Protein AF-A0A7C4TGX9-F1 (afdb_monomer_lite)

pLDDT: mean 95.95, std 3.22, range [69.25, 98.88]

Organism: NCBI:txid2052148

Sequence (179 aa):
MILIGDKDSLPSFIVSSNPTDHPYTTVDGNDFLSDLMVGRLSVANVNELNTVIAKIINYEKNTYTTDTLWFKRTLMVAGNYPEEMTTPIPVKRWVREKFLNNGYQVDTVFYPPVSNGTTPITNAVNQGVTFINYRGGIASWSGWDRPSFYNTDVIGLSNGWKLPVITSIVCLTGNFNAE

InterPro domains:
  IPR001769 Gingipain [PF01364] (2-177)
  IPR029030 Caspase-like domain superfamily [SSF52129] (1-177)
  IPR029031 Gingipain, N-terminal superfamily [G3DSA:3.40.50.10390] (1-44)

Foldseek 3Di:
DEAEEFCVVDPFDADPNFTDPQVVQCPDDDDSDGNDDYDYQYDHDPVSVVVVVVLVCCVVPVADVPPPLQAQEEEEEEECPPVVNDVRVVVSVVVVVVSVVVRGHYHYDYPVVQLACLVVVLVSVLVAHAEYEYDYEDDELFADRVVTDGPVSVVVHDNPSRDYDYDHHYPHVPRSVPD

Structure (mmCIF, N/CA/C/O backbone):
data_AF-A0A7C4TGX9-F1
#
_entry.id   AF-A0A7C4TGX9-F1
#
loop_
_atom_site.group_PDB
_atom_site.id
_atom_site.type_symbol
_atom_site.label_atom_id
_atom_site.label_alt_id
_atom_site.label_comp_id
_atom_site.label_asym_id
_atom_site.label_entity_id
_atom_site.label_seq_id
_atom_site.pdbx_PDB_ins_code
_atom_site.Cartn_x
_atom_site.Cartn_y
_atom_site.Cartn_z
_atom_site.occupancy
_atom_site.B_iso_or_equiv
_atom_site.auth_seq_id
_atom_site.auth_comp_id
_atom_site.auth_asym_id
_atom_site.auth_atom_id
_atom_site.pdbx_PDB_model_num
ATOM 1 N N . MET A 1 1 ? -11.205 -12.433 -12.654 1.00 92.75 1 MET A N 1
ATOM 2 C CA . MET A 1 1 ? -10.378 -13.647 -12.505 1.00 92.75 1 MET A CA 1
ATOM 3 C C . MET A 1 1 ? -9.464 -13.482 -11.302 1.00 92.75 1 MET A C 1
ATOM 5 O O . MET A 1 1 ? -8.923 -12.397 -11.123 1.00 92.75 1 MET A O 1
ATOM 9 N N . ILE A 1 2 ? -9.318 -14.523 -10.479 1.00 95.38 2 ILE A N 1
ATOM 10 C CA . ILE A 1 2 ? -8.383 -14.532 -9.346 1.00 95.38 2 ILE A CA 1
ATOM 11 C C . ILE A 1 2 ? -7.345 -15.617 -9.604 1.00 95.38 2 ILE A C 1
ATOM 13 O O . ILE A 1 2 ? -7.693 -16.780 -9.793 1.00 95.38 2 ILE A O 1
ATOM 17 N N . LEU A 1 3 ? -6.086 -15.207 -9.616 1.00 96.44 3 LEU A N 1
ATOM 18 C CA . LEU A 1 3 ? -4.914 -16.057 -9.727 1.00 96.44 3 LEU A CA 1
ATOM 19 C C . LEU A 1 3 ? -4.430 -16.411 -8.316 1.00 96.44 3 LEU A C 1
ATOM 21 O O . LEU A 1 3 ? -4.349 -15.527 -7.464 1.00 96.44 3 LEU A O 1
ATOM 25 N N . ILE A 1 4 ? -4.142 -17.685 -8.044 1.00 96.31 4 ILE A N 1
ATOM 26 C CA . ILE A 1 4 ? -3.694 -18.142 -6.719 1.00 96.31 4 ILE A CA 1
ATOM 27 C C . ILE A 1 4 ? -2.372 -18.882 -6.879 1.00 96.31 4 ILE A C 1
ATOM 29 O O . ILE A 1 4 ? -2.319 -19.899 -7.568 1.00 96.31 4 ILE A O 1
ATOM 33 N N . GLY A 1 5 ? -1.335 -18.372 -6.221 1.00 94.62 5 GLY A N 1
ATOM 34 C CA . GLY A 1 5 ? 0.014 -18.921 -6.268 1.00 94.62 5 GLY A CA 1
ATOM 35 C C . GLY A 1 5 ? 1.050 -17.885 -6.691 1.00 94.62 5 GLY A C 1
ATOM 36 O O . GLY A 1 5 ? 0.755 -16.920 -7.403 1.00 94.62 5 GLY A O 1
ATOM 37 N N . ASP A 1 6 ? 2.270 -18.106 -6.222 1.00 94.12 6 ASP A N 1
ATOM 38 C CA . ASP A 1 6 ? 3.448 -17.312 -6.565 1.00 94.12 6 ASP A CA 1
ATOM 39 C C . ASP A 1 6 ? 4.136 -17.817 -7.857 1.00 94.12 6 ASP A C 1
ATOM 41 O O . ASP A 1 6 ? 3.658 -18.776 -8.474 1.00 94.12 6 ASP A O 1
ATOM 45 N N . LYS A 1 7 ? 5.244 -17.194 -8.281 1.00 90.06 7 LYS A N 1
ATOM 46 C CA . LYS A 1 7 ? 5.992 -17.468 -9.524 1.00 90.06 7 LYS A CA 1
ATOM 47 C C . LYS A 1 7 ? 6.318 -18.948 -9.750 1.00 90.06 7 LYS A C 1
ATOM 49 O O . LYS A 1 7 ? 6.316 -19.403 -10.892 1.00 90.06 7 LYS A O 1
ATOM 54 N N . ASP A 1 8 ? 6.542 -19.698 -8.672 1.00 90.31 8 ASP A N 1
ATOM 55 C CA . ASP A 1 8 ? 6.888 -21.123 -8.721 1.00 90.31 8 ASP A CA 1
ATOM 56 C C . ASP A 1 8 ? 5.675 -22.027 -8.991 1.00 90.31 8 ASP A C 1
ATOM 58 O O . ASP A 1 8 ? 5.821 -23.144 -9.483 1.00 90.31 8 ASP A O 1
ATOM 62 N N . SER A 1 9 ? 4.467 -21.560 -8.660 1.00 91.88 9 SER A N 1
ATOM 63 C CA . SER A 1 9 ? 3.219 -22.326 -8.803 1.00 91.88 9 SER A CA 1
ATOM 64 C C . SER A 1 9 ? 2.365 -21.861 -9.978 1.00 91.88 9 SER A C 1
ATOM 66 O O . SER A 1 9 ? 1.616 -22.650 -10.553 1.00 91.88 9 SER A O 1
ATOM 68 N N . LEU A 1 10 ? 2.457 -20.579 -10.330 1.00 91.62 10 LEU A N 1
ATOM 69 C CA . LEU A 1 10 ? 1.674 -19.968 -11.388 1.00 91.62 10 LEU A CA 1
ATOM 70 C C . LEU A 1 10 ? 2.566 -19.030 -12.213 1.00 91.62 10 LEU A C 1
ATOM 72 O O . LEU A 1 10 ? 2.940 -17.962 -11.711 1.00 91.62 10 LEU A O 1
ATOM 76 N N . PRO A 1 11 ? 2.858 -19.376 -13.482 1.00 92.50 11 PRO A N 1
ATOM 77 C CA . PRO A 1 11 ? 3.756 -18.586 -14.310 1.00 92.50 11 PRO A CA 1
ATOM 78 C C . PRO A 1 11 ? 3.232 -17.164 -14.524 1.00 92.50 11 PRO A C 1
ATOM 80 O O . PRO A 1 11 ? 2.027 -16.898 -14.475 1.00 92.50 11 PRO A O 1
ATOM 83 N N . SER A 1 12 ? 4.151 -16.246 -14.792 1.00 93.50 12 SER A N 1
ATOM 84 C CA . SER A 1 12 ? 3.862 -14.894 -15.265 1.00 93.50 12 SER A CA 1
ATOM 85 C C . SER A 1 12 ? 4.447 -14.682 -16.652 1.00 93.50 12 SER A C 1
ATOM 87 O O . SER A 1 12 ? 5.315 -15.430 -17.109 1.00 93.50 12 SER A O 1
ATOM 89 N N . PHE A 1 13 ? 3.968 -13.651 -17.338 1.00 94.69 13 PHE A N 1
ATOM 90 C CA . PHE A 1 13 ? 4.578 -13.194 -18.578 1.00 94.69 13 PHE A CA 1
ATOM 91 C C . PHE A 1 13 ? 5.673 -12.182 -18.263 1.00 94.69 13 PHE A C 1
ATOM 93 O O . PHE A 1 13 ? 5.592 -11.467 -17.268 1.00 94.69 13 PHE A O 1
ATOM 100 N N . ILE A 1 14 ? 6.679 -12.081 -19.131 1.00 94.69 14 ILE A N 1
ATOM 101 C CA . ILE A 1 14 ? 7.738 -11.076 -19.010 1.00 94.69 14 ILE A CA 1
ATOM 102 C C . ILE A 1 14 ? 7.575 -10.048 -20.126 1.00 94.69 14 ILE A C 1
ATOM 104 O O . ILE A 1 14 ? 7.659 -10.386 -21.304 1.00 94.69 14 ILE A O 1
ATOM 108 N N . VAL A 1 15 ? 7.382 -8.783 -19.754 1.00 90.44 15 VAL A N 1
ATOM 109 C CA . VAL A 1 15 ? 7.318 -7.645 -20.682 1.00 90.44 15 VAL A CA 1
ATOM 110 C C . VAL A 1 15 ? 8.312 -6.592 -20.210 1.00 90.44 15 VAL A C 1
ATOM 112 O O . VAL A 1 15 ? 8.287 -6.179 -19.052 1.00 90.44 15 VAL A O 1
ATOM 115 N N . SER A 1 16 ? 9.228 -6.175 -21.090 1.00 89.75 16 SER A N 1
ATOM 116 C CA . SER A 1 16 ? 10.304 -5.224 -20.757 1.00 89.75 16 SER A CA 1
ATOM 117 C C . SER A 1 16 ? 11.068 -5.608 -19.478 1.00 89.75 16 SER A C 1
ATOM 119 O O . SER A 1 16 ? 11.283 -4.775 -18.598 1.00 89.75 16 SER A O 1
ATOM 121 N N . SER A 1 17 ? 11.426 -6.891 -19.355 1.00 89.81 17 SER A N 1
ATOM 122 C CA . SER A 1 17 ? 12.130 -7.485 -18.203 1.00 89.81 17 SER A CA 1
ATOM 123 C C . SER A 1 17 ? 11.376 -7.464 -16.865 1.00 89.81 17 SER A C 1
ATOM 125 O O . SER A 1 17 ? 11.973 -7.766 -15.835 1.00 89.81 17 SER A O 1
ATOM 127 N N . ASN A 1 18 ? 10.081 -7.136 -16.859 1.00 91.56 18 ASN A N 1
ATOM 128 C CA . ASN A 1 18 ? 9.248 -7.130 -15.659 1.00 91.56 18 ASN A CA 1
ATOM 129 C C . ASN A 1 18 ? 8.135 -8.181 -15.763 1.00 91.56 18 ASN A C 1
ATOM 131 O O . ASN A 1 18 ? 7.597 -8.385 -16.858 1.00 91.56 18 ASN A O 1
ATOM 135 N N . PRO A 1 19 ? 7.775 -8.841 -14.650 1.00 94.62 19 PRO A N 1
ATOM 136 C CA . PRO A 1 19 ? 6.676 -9.789 -14.648 1.00 94.62 19 PRO A CA 1
ATOM 137 C C . PRO A 1 19 ? 5.324 -9.085 -14.767 1.00 94.62 19 PRO A C 1
ATOM 139 O O . PRO A 1 19 ? 5.128 -7.980 -14.259 1.00 94.62 19 PRO A O 1
ATOM 142 N N . THR A 1 20 ? 4.378 -9.733 -15.441 1.00 95.00 20 THR A N 1
ATOM 143 C CA . THR A 1 20 ? 3.016 -9.233 -15.614 1.00 95.00 20 THR A CA 1
ATOM 144 C C . THR A 1 20 ? 2.011 -10.370 -15.786 1.00 95.00 20 THR A C 1
ATOM 146 O O . THR A 1 20 ? 2.291 -11.380 -16.432 1.00 95.00 20 THR A O 1
ATOM 149 N N . ASP A 1 21 ? 0.817 -10.170 -15.228 1.00 96.06 21 ASP A N 1
ATOM 150 C CA . ASP A 1 21 ? -0.354 -11.031 -15.434 1.00 96.06 21 ASP A CA 1
ATOM 151 C C . ASP A 1 21 ? -1.291 -10.494 -16.525 1.00 96.06 21 ASP A C 1
ATOM 153 O O . ASP A 1 21 ? -2.296 -11.122 -16.845 1.00 96.06 21 ASP A O 1
ATOM 157 N N . HIS A 1 22 ? -0.979 -9.332 -17.106 1.00 95.06 22 HIS A N 1
ATOM 158 C CA . HIS A 1 22 ? -1.847 -8.656 -18.069 1.00 95.06 22 HIS A CA 1
ATOM 159 C C . HIS A 1 22 ? -2.227 -9.518 -19.290 1.00 95.06 22 HIS A C 1
ATOM 161 O O . HIS A 1 22 ? -3.399 -9.514 -19.653 1.00 95.06 22 HIS A O 1
ATOM 167 N N . PRO A 1 23 ? -1.332 -10.330 -19.885 1.00 94.44 23 PRO A N 1
ATOM 168 C CA . PRO A 1 23 ? -1.722 -11.170 -21.020 1.00 94.44 23 PRO A CA 1
ATOM 169 C C . PRO A 1 23 ? -2.733 -12.276 -20.684 1.00 94.44 23 PRO A C 1
ATOM 171 O O . PRO A 1 23 ? -3.341 -12.833 -21.592 1.00 94.44 23 PRO A O 1
ATOM 174 N N . TYR A 1 24 ? -2.970 -12.596 -19.404 1.00 94.75 24 TYR A N 1
ATOM 175 C CA . TYR A 1 24 ? -4.064 -13.501 -19.036 1.00 94.75 24 TYR A CA 1
ATOM 176 C C . TYR A 1 24 ? -5.454 -12.886 -19.258 1.00 94.75 24 TYR A C 1
ATOM 178 O O . TYR A 1 24 ? -6.451 -13.604 -19.185 1.00 94.75 24 TYR A O 1
ATOM 186 N N . THR A 1 25 ? -5.548 -11.571 -19.469 1.00 95.62 25 THR A N 1
ATOM 187 C CA . THR A 1 25 ? -6.824 -10.855 -19.567 1.00 95.62 25 THR A CA 1
ATOM 188 C C . THR A 1 25 ? -7.114 -10.248 -20.928 1.00 95.62 25 THR A C 1
ATOM 190 O O . THR A 1 25 ? -8.206 -9.716 -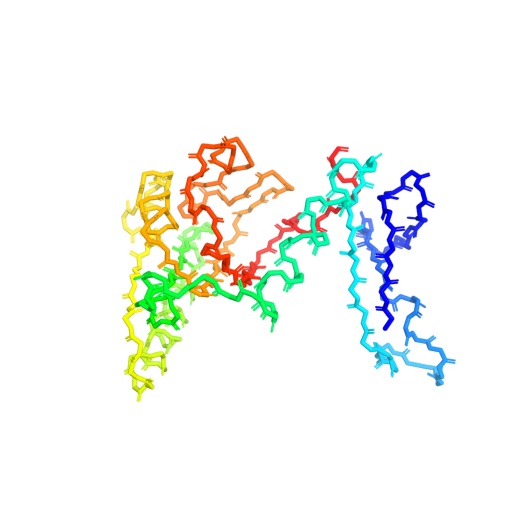21.089 1.00 95.62 25 THR A O 1
ATOM 193 N N . THR A 1 26 ? -6.186 -10.332 -21.880 1.00 94.94 26 THR A N 1
ATOM 194 C CA . THR A 1 26 ? -6.366 -9.920 -23.280 1.00 94.94 26 THR A CA 1
ATOM 195 C C . THR A 1 26 ? -6.832 -11.136 -24.085 1.00 94.94 26 THR A C 1
ATOM 197 O O . THR A 1 26 ? -6.031 -11.811 -24.736 1.00 94.94 26 THR A O 1
ATOM 200 N N . VAL A 1 27 ? -8.098 -11.510 -23.908 1.00 94.12 27 VAL A N 1
ATOM 201 C CA . VAL A 1 27 ? -8.692 -12.749 -24.440 1.00 94.12 27 VAL A CA 1
ATOM 202 C C . VAL A 1 27 ? -9.554 -12.514 -25.680 1.00 94.12 27 VAL A C 1
ATOM 204 O O . VAL A 1 27 ? -9.853 -13.479 -26.383 1.00 94.12 27 VAL A O 1
ATOM 207 N N . ASP A 1 28 ? -9.943 -11.269 -25.951 1.00 94.12 28 ASP A N 1
ATOM 208 C CA . ASP A 1 28 ? -10.650 -10.846 -27.155 1.00 94.12 28 ASP A CA 1
ATOM 209 C C . ASP A 1 28 ? -9.985 -9.603 -27.767 1.00 94.12 28 ASP A C 1
ATOM 211 O O . ASP A 1 28 ? -9.357 -8.795 -27.089 1.00 94.12 28 ASP A O 1
ATOM 215 N N . GLY A 1 29 ? -10.102 -9.458 -29.084 1.00 91.75 29 GLY A N 1
ATOM 216 C CA . GLY A 1 29 ? -9.460 -8.374 -29.823 1.00 91.75 29 GLY A CA 1
ATOM 217 C C . GLY A 1 29 ? -7.947 -8.536 -30.040 1.00 91.75 29 GLY A C 1
ATOM 218 O O . GLY A 1 29 ? -7.302 -9.491 -29.616 1.00 91.75 29 GLY A O 1
ATOM 219 N N . ASN A 1 30 ? -7.383 -7.581 -30.784 1.00 91.69 30 ASN A N 1
ATOM 220 C CA . ASN A 1 30 ? -5.950 -7.480 -31.088 1.00 91.69 30 ASN A CA 1
ATOM 221 C C . ASN A 1 30 ? -5.389 -6.174 -30.501 1.00 91.69 30 ASN A C 1
ATOM 223 O O . ASN A 1 30 ? -4.771 -5.376 -31.211 1.00 91.69 30 ASN A O 1
ATOM 227 N N . ASP A 1 31 ? -5.659 -5.918 -29.223 1.00 93.56 31 ASP A N 1
ATOM 228 C CA . ASP A 1 31 ? -5.171 -4.742 -28.506 1.00 93.56 31 ASP A CA 1
ATOM 229 C C . ASP A 1 31 ? -4.664 -5.099 -27.094 1.00 93.56 31 ASP A C 1
ATOM 231 O O . ASP A 1 31 ? -4.535 -6.267 -26.736 1.00 93.56 31 ASP A O 1
ATOM 235 N N . PHE A 1 32 ? -4.251 -4.083 -26.330 1.00 91.88 32 PHE A N 1
ATOM 236 C CA . PHE A 1 32 ? -3.743 -4.241 -24.961 1.00 91.88 32 PHE A CA 1
ATOM 237 C C . PHE A 1 32 ? -4.824 -3.968 -23.905 1.00 91.88 32 PHE A C 1
ATOM 239 O O . PHE A 1 32 ? -4.523 -3.791 -22.726 1.00 91.88 32 PHE A O 1
ATOM 246 N N . LEU A 1 33 ? -6.087 -3.825 -24.301 1.00 95.44 33 LEU A N 1
ATOM 247 C CA . LEU A 1 33 ? -7.153 -3.583 -23.348 1.00 95.44 33 LEU A CA 1
ATOM 248 C C . LEU A 1 33 ? -7.486 -4.894 -22.641 1.00 95.44 33 LEU A C 1
ATOM 250 O O . LEU A 1 33 ? -7.574 -5.964 -23.223 1.00 95.44 33 LEU A O 1
ATOM 254 N N . SER A 1 34 ? -7.614 -4.798 -21.324 1.00 94.94 34 SER A N 1
ATOM 255 C CA . SER A 1 34 ? -7.950 -5.939 -20.484 1.00 94.94 34 SER A CA 1
ATOM 256 C C . SER A 1 34 ? -9.451 -6.214 -20.580 1.00 94.94 34 SER A C 1
ATOM 258 O O . SER A 1 34 ? -10.239 -5.380 -20.133 1.00 94.94 34 SER A O 1
ATOM 260 N N . ASP A 1 35 ? -9.849 -7.389 -21.061 1.00 96.19 35 ASP A N 1
ATOM 261 C CA . ASP A 1 35 ? -11.260 -7.807 -21.140 1.00 96.19 35 ASP A CA 1
ATOM 262 C C . ASP A 1 35 ? -11.818 -8.230 -19.777 1.00 96.19 35 ASP A C 1
ATOM 264 O O . ASP A 1 35 ? -13.021 -8.187 -19.512 1.00 96.19 35 ASP A O 1
ATOM 268 N N . LEU A 1 36 ? -10.924 -8.659 -18.884 1.00 95.50 36 LEU A N 1
ATOM 269 C CA . LEU A 1 36 ? -11.250 -9.168 -17.558 1.00 95.50 36 LEU A CA 1
ATOM 270 C C . LEU A 1 36 ? -10.516 -8.374 -16.480 1.00 95.50 36 LEU A C 1
ATOM 272 O O . LEU A 1 36 ? -9.358 -7.999 -16.641 1.00 95.50 36 LEU A O 1
ATOM 276 N N . MET A 1 37 ? -11.150 -8.187 -15.322 1.00 95.69 37 MET A N 1
ATOM 277 C CA . MET A 1 37 ? -10.421 -7.783 -14.117 1.00 95.69 37 MET A CA 1
ATOM 278 C C . MET A 1 37 ? -9.585 -8.961 -13.610 1.00 95.69 37 MET A C 1
ATOM 280 O O . MET A 1 37 ? -10.099 -10.081 -13.494 1.00 95.69 37 MET A O 1
ATOM 284 N N . VAL A 1 38 ? -8.326 -8.709 -13.254 1.00 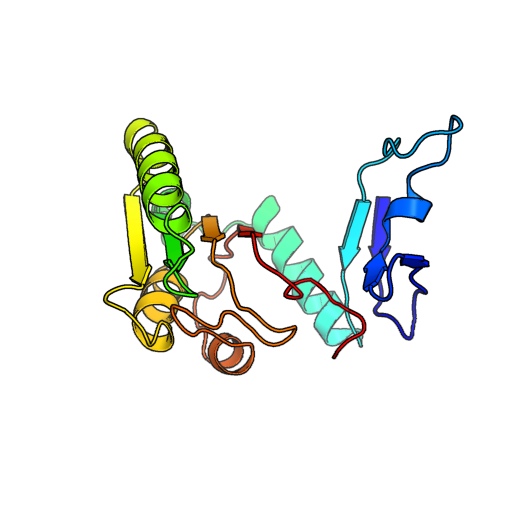95.44 38 VAL A N 1
ATOM 285 C CA . VAL A 1 38 ? -7.412 -9.705 -12.681 1.00 95.44 38 VAL A CA 1
ATOM 286 C C . VAL A 1 38 ? -6.850 -9.234 -11.349 1.00 95.44 38 VAL A C 1
ATOM 288 O O . VAL A 1 38 ? -6.563 -8.055 -11.158 1.00 95.44 38 VAL A O 1
ATOM 291 N N . GLY A 1 39 ? -6.694 -10.179 -10.429 1.00 95.62 39 GLY A N 1
ATOM 292 C CA . GLY A 1 39 ? -5.898 -10.026 -9.219 1.00 95.62 39 GLY A CA 1
ATOM 293 C C . GLY A 1 39 ? -5.159 -11.326 -8.920 1.00 95.62 39 GLY A C 1
ATOM 294 O O . GLY A 1 39 ? -5.639 -12.403 -9.282 1.00 95.62 39 GLY A O 1
ATOM 295 N N . ARG A 1 40 ? -4.007 -11.224 -8.254 1.00 96.81 40 ARG A N 1
ATOM 296 C CA . ARG A 1 40 ? -3.196 -12.363 -7.814 1.00 96.81 40 ARG A CA 1
ATOM 297 C C . ARG A 1 40 ? -3.112 -12.395 -6.294 1.00 96.81 40 ARG A C 1
ATOM 299 O O . ARG A 1 40 ? -2.790 -11.393 -5.661 1.00 96.81 40 ARG A O 1
ATOM 306 N N . LEU A 1 41 ? -3.377 -13.561 -5.718 1.00 97.12 41 LEU A N 1
ATOM 307 C CA . LEU A 1 41 ? -2.999 -13.903 -4.353 1.00 97.12 41 LEU A CA 1
ATOM 308 C C . LEU A 1 41 ? -1.632 -14.597 -4.429 1.00 97.12 41 LEU A C 1
ATOM 310 O O . LEU A 1 41 ? -1.574 -15.815 -4.613 1.00 97.12 41 LEU A O 1
ATOM 314 N N . SER A 1 42 ? -0.552 -13.809 -4.363 1.00 95.75 42 SER A N 1
ATOM 315 C CA . SER A 1 42 ? 0.820 -14.342 -4.364 1.00 95.75 42 SER A CA 1
ATOM 316 C C . SER A 1 42 ? 1.112 -14.930 -2.992 1.00 95.75 42 SER A C 1
ATOM 318 O O . SER A 1 42 ? 1.092 -14.206 -1.996 1.00 95.75 42 SER A O 1
ATOM 320 N N . VAL A 1 43 ? 1.271 -16.249 -2.940 1.00 95.88 43 VAL A N 1
ATOM 321 C CA . VAL A 1 43 ? 1.475 -17.021 -1.711 1.00 95.88 43 VAL A CA 1
ATOM 322 C C . VAL A 1 43 ? 2.380 -18.210 -2.016 1.00 95.88 43 VAL A C 1
ATOM 324 O O . VAL A 1 43 ? 2.165 -18.915 -3.006 1.00 95.88 43 VAL A O 1
ATOM 327 N N . ALA A 1 44 ? 3.358 -18.452 -1.149 1.00 94.31 44 ALA A N 1
ATOM 328 C CA . ALA A 1 44 ? 4.324 -19.539 -1.294 1.00 94.31 44 ALA A CA 1
ATOM 329 C C . ALA A 1 44 ? 3.828 -20.853 -0.665 1.00 94.31 44 ALA A C 1
ATOM 331 O O . ALA A 1 44 ? 4.327 -21.936 -0.968 1.00 94.31 44 ALA A O 1
ATOM 332 N N . ASN A 1 45 ? 2.856 -20.782 0.251 1.00 95.19 45 ASN A N 1
ATOM 333 C CA . ASN A 1 45 ? 2.356 -21.946 0.980 1.00 95.19 45 ASN A CA 1
ATOM 334 C C . ASN A 1 45 ? 0.908 -21.774 1.477 1.00 95.19 45 ASN A C 1
ATOM 336 O O . ASN A 1 45 ? 0.313 -20.696 1.446 1.00 95.19 45 ASN A O 1
ATOM 340 N N . VAL A 1 46 ? 0.339 -22.873 1.982 1.00 96.25 46 VAL A N 1
ATOM 341 C CA . VAL A 1 46 ? -1.053 -22.942 2.460 1.00 96.25 46 VAL A CA 1
ATOM 342 C C . VAL A 1 46 ? -1.317 -22.030 3.668 1.00 96.25 46 VAL A C 1
ATOM 344 O O . VAL A 1 46 ? -2.433 -21.536 3.820 1.00 96.25 46 VAL A O 1
ATOM 347 N N . ASN A 1 47 ? -0.324 -21.758 4.521 1.00 97.75 47 ASN A N 1
ATOM 348 C CA . ASN A 1 47 ? -0.519 -20.894 5.692 1.00 97.75 47 ASN A CA 1
ATOM 349 C C . ASN A 1 47 ? -0.687 -19.423 5.291 1.00 97.75 47 ASN A C 1
ATOM 351 O O . ASN A 1 47 ? -1.557 -18.726 5.823 1.00 97.75 47 ASN A O 1
ATOM 355 N N . GLU A 1 48 ? 0.105 -18.959 4.325 1.00 97.00 48 GLU A N 1
ATOM 356 C CA . GLU A 1 48 ? -0.060 -17.635 3.721 1.00 97.00 48 GLU A CA 1
ATOM 357 C C . GLU A 1 48 ? -1.408 -17.517 3.009 1.00 97.00 48 GLU A C 1
ATOM 359 O O . GLU A 1 48 ? -2.141 -16.555 3.248 1.00 97.00 48 GLU A O 1
ATOM 364 N N . LEU A 1 49 ? -1.792 -18.534 2.227 1.00 97.44 49 LEU A N 1
ATOM 365 C CA . LEU A 1 49 ? -3.099 -18.582 1.567 1.00 97.44 49 LEU A CA 1
ATOM 366 C C . LEU A 1 49 ? -4.249 -18.460 2.572 1.00 97.44 49 LEU A C 1
ATOM 368 O O . LEU A 1 49 ? -5.122 -17.607 2.414 1.00 97.44 49 LEU A O 1
ATOM 372 N N . ASN A 1 50 ? -4.224 -19.262 3.638 1.00 98.12 50 ASN A N 1
ATOM 373 C CA . ASN A 1 50 ? -5.237 -19.219 4.691 1.00 98.12 50 ASN A CA 1
ATOM 374 C C . ASN A 1 50 ? -5.297 -17.844 5.366 1.00 98.12 50 ASN A C 1
ATOM 376 O O . ASN A 1 50 ? -6.383 -17.351 5.670 1.00 98.12 50 ASN A O 1
ATOM 380 N N . THR A 1 51 ? -4.147 -17.194 5.555 1.00 97.62 51 THR A N 1
ATOM 381 C CA . THR A 1 51 ? -4.069 -15.851 6.139 1.00 97.62 51 THR A CA 1
ATOM 382 C C . THR A 1 51 ? -4.693 -14.802 5.220 1.00 97.62 51 THR A C 1
ATOM 384 O O . THR A 1 51 ? -5.481 -13.976 5.683 1.00 97.62 51 THR A O 1
ATOM 387 N N . VAL A 1 52 ? -4.380 -14.821 3.922 1.00 97.75 52 VAL A N 1
ATOM 388 C CA . VAL A 1 52 ? -4.946 -13.878 2.944 1.00 97.75 52 VAL A CA 1
ATOM 389 C C . VAL A 1 52 ? -6.453 -14.096 2.778 1.00 97.75 52 VAL A C 1
ATOM 391 O O . VAL A 1 52 ? -7.214 -13.130 2.824 1.00 97.75 52 VAL A O 1
ATOM 394 N N . ILE A 1 53 ? -6.909 -15.349 2.690 1.00 97.69 53 ILE A N 1
ATOM 395 C CA . ILE A 1 53 ? -8.340 -15.686 2.642 1.00 97.69 53 ILE A CA 1
ATOM 396 C C . ILE A 1 53 ? -9.057 -15.191 3.902 1.00 97.69 53 ILE A C 1
ATOM 398 O O . ILE A 1 53 ? -10.103 -14.550 3.800 1.00 97.69 53 ILE A O 1
ATOM 402 N N . ALA A 1 54 ? -8.493 -15.431 5.089 1.00 97.94 54 ALA A N 1
ATOM 403 C CA . ALA A 1 54 ? -9.082 -14.962 6.339 1.00 97.94 54 ALA A CA 1
ATOM 404 C C . ALA A 1 54 ? -9.176 -13.429 6.381 1.00 97.94 54 ALA A C 1
ATOM 406 O O . ALA A 1 54 ? -10.190 -12.894 6.826 1.00 97.94 54 ALA A O 1
ATOM 407 N N . LYS A 1 55 ? -8.157 -12.715 5.890 1.00 97.75 55 LYS A N 1
ATOM 408 C CA . LYS A 1 55 ? -8.178 -11.251 5.747 1.00 97.75 55 LYS A CA 1
ATOM 409 C C . LYS A 1 55 ? -9.315 -10.781 4.841 1.00 97.75 55 LYS A C 1
ATOM 411 O O . LYS A 1 55 ? -10.076 -9.918 5.264 1.00 97.75 55 LYS A O 1
ATOM 416 N N . ILE A 1 56 ? -9.474 -11.378 3.659 1.00 97.56 56 ILE A N 1
ATOM 417 C CA . ILE A 1 56 ? -10.539 -11.024 2.704 1.00 97.56 56 ILE A CA 1
ATOM 418 C C . ILE A 1 56 ? -11.923 -11.294 3.308 1.00 97.56 56 ILE A C 1
ATOM 420 O O . ILE A 1 56 ? -12.744 -10.385 3.398 1.00 97.56 56 ILE A O 1
ATOM 424 N N . ILE A 1 57 ? -12.165 -12.514 3.804 1.00 97.69 57 ILE A N 1
ATOM 425 C CA . ILE A 1 57 ? -13.469 -12.902 4.363 1.00 97.69 57 ILE A CA 1
ATOM 426 C C . ILE A 1 57 ? -13.843 -12.017 5.552 1.00 97.69 57 ILE A C 1
ATOM 428 O O . ILE A 1 57 ? -14.983 -11.563 5.639 1.00 97.69 57 ILE A O 1
ATOM 432 N N . ASN A 1 58 ? -12.910 -11.759 6.474 1.00 96.56 58 ASN A N 1
ATOM 433 C CA . ASN A 1 58 ? -13.214 -10.913 7.624 1.00 96.56 58 ASN A CA 1
ATOM 434 C C . ASN A 1 58 ? -13.393 -9.450 7.220 1.00 96.56 58 ASN A C 1
ATOM 436 O O . ASN A 1 58 ? -14.253 -8.793 7.787 1.00 96.56 58 ASN A O 1
ATOM 440 N N . TYR A 1 59 ? -12.669 -8.942 6.221 1.00 96.75 59 TYR A N 1
ATOM 441 C CA . TYR A 1 59 ? -12.903 -7.588 5.723 1.00 96.75 59 TYR A CA 1
ATOM 442 C C . TYR A 1 59 ? -14.316 -7.429 5.140 1.00 96.75 59 TYR A C 1
ATOM 444 O O . TYR A 1 59 ? -14.994 -6.452 5.452 1.00 96.75 59 TYR A O 1
ATOM 452 N N . GLU A 1 60 ? -14.781 -8.404 4.354 1.00 96.25 60 GLU A N 1
ATOM 453 C CA . GLU A 1 60 ? -16.062 -8.331 3.637 1.00 96.25 60 GLU A CA 1
ATOM 454 C C . GLU A 1 60 ? -17.284 -8.746 4.467 1.00 96.25 60 GLU A C 1
ATOM 456 O O . GLU A 1 60 ? -18.369 -8.203 4.266 1.00 96.25 60 GLU A O 1
ATOM 461 N N . LYS A 1 61 ? -17.143 -9.733 5.361 1.00 96.62 61 LYS A N 1
ATOM 462 C CA . LYS A 1 61 ? -18.286 -10.369 6.045 1.00 96.62 61 LYS A CA 1
ATOM 463 C C . LYS A 1 61 ? -18.301 -10.178 7.556 1.00 96.62 61 LYS A C 1
ATOM 465 O O . LYS A 1 61 ? -19.378 -10.105 8.136 1.00 96.62 61 LYS A O 1
ATOM 470 N N . ASN A 1 62 ? -17.131 -10.094 8.187 1.00 95.06 62 ASN A N 1
ATOM 471 C CA . ASN A 1 62 ? -16.988 -10.044 9.647 1.00 95.06 62 ASN A CA 1
ATOM 472 C C . ASN A 1 62 ? -16.113 -8.857 10.067 1.00 95.06 62 ASN A C 1
ATOM 474 O O . ASN A 1 62 ? -15.151 -9.008 10.825 1.00 95.06 62 ASN A O 1
ATOM 478 N N . THR A 1 63 ? -16.399 -7.684 9.504 1.00 93.06 63 THR A N 1
ATOM 479 C CA . THR A 1 63 ? -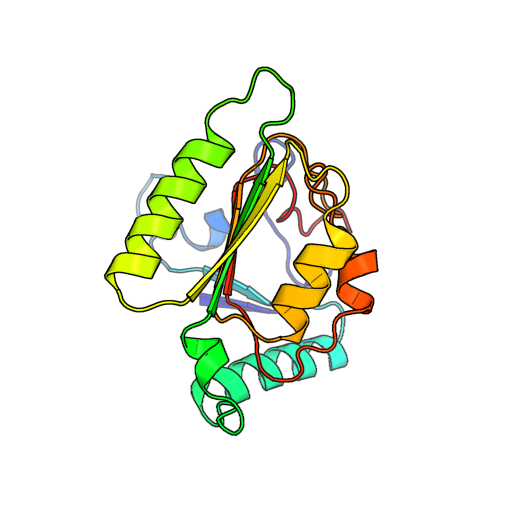15.502 -6.533 9.587 1.00 93.06 63 THR A CA 1
ATOM 480 C C . THR A 1 63 ? -15.273 -6.111 11.038 1.00 93.06 63 THR A C 1
ATOM 482 O O . THR A 1 63 ? -16.195 -6.096 11.853 1.00 93.06 63 THR A O 1
ATOM 485 N N . TYR A 1 64 ? -14.038 -5.734 11.374 1.00 95.25 64 TYR A N 1
ATOM 486 C CA . TYR A 1 64 ? -13.705 -5.240 12.707 1.00 95.25 64 TYR A CA 1
ATOM 487 C C . TYR A 1 64 ? -14.401 -3.901 12.988 1.00 95.25 64 TYR A C 1
ATOM 489 O O . TYR A 1 64 ? -14.097 -2.889 12.353 1.00 95.25 64 TYR A O 1
ATOM 497 N N . THR A 1 65 ? -15.321 -3.899 13.955 1.00 96.38 65 THR A N 1
ATOM 498 C CA . THR A 1 65 ? -16.178 -2.746 14.285 1.00 96.38 65 THR A CA 1
ATOM 499 C C . THR A 1 65 ? -16.005 -2.215 15.707 1.00 96.38 65 THR A C 1
ATOM 501 O O . THR A 1 65 ? -16.679 -1.258 16.075 1.00 96.38 65 THR A O 1
ATOM 504 N N . THR A 1 66 ? -15.105 -2.780 16.520 1.00 96.56 66 THR A N 1
ATOM 505 C CA . THR A 1 66 ? -14.854 -2.273 17.884 1.00 96.56 66 THR A CA 1
ATOM 506 C C . THR A 1 66 ? -14.283 -0.851 17.868 1.00 96.56 66 THR A C 1
ATOM 508 O O . THR A 1 66 ? -14.740 0.001 18.622 1.00 96.56 66 THR A O 1
ATOM 511 N N . ASP A 1 67 ? -13.322 -0.581 16.982 1.00 94.75 67 ASP A N 1
ATOM 512 C CA . ASP A 1 67 ? -13.005 0.774 16.522 1.00 94.75 67 ASP A CA 1
ATOM 513 C C . ASP A 1 67 ? -13.563 0.874 15.103 1.00 94.75 67 ASP A C 1
ATOM 515 O O . ASP A 1 67 ? -13.222 0.041 14.271 1.00 94.75 67 ASP A O 1
ATOM 519 N N . THR A 1 68 ? -14.431 1.842 14.817 1.00 96.50 68 THR A N 1
ATOM 520 C CA . THR A 1 68 ? -14.948 2.104 13.460 1.00 96.50 68 THR A CA 1
ATOM 521 C C . THR A 1 68 ? -14.279 3.310 12.810 1.00 96.50 68 THR A C 1
ATOM 523 O O . THR A 1 68 ? -14.439 3.536 11.610 1.00 96.50 68 THR A O 1
ATOM 526 N N . LEU A 1 69 ? -13.486 4.085 13.559 1.00 96.81 69 LEU A N 1
ATOM 527 C CA . LEU A 1 69 ? -12.830 5.277 13.029 1.00 96.81 69 LEU A CA 1
ATOM 528 C C . LEU A 1 69 ? -11.786 4.924 11.971 1.00 96.81 69 LEU A C 1
ATOM 530 O O . LEU A 1 69 ? -11.543 5.735 11.082 1.00 96.81 69 LEU A O 1
ATOM 534 N N . TRP A 1 70 ? -11.213 3.717 11.995 1.00 97.81 70 TRP A N 1
ATOM 535 C CA . TRP A 1 70 ? -10.275 3.282 10.955 1.00 97.81 70 TRP A CA 1
ATOM 536 C C . TRP A 1 70 ? -10.898 3.271 9.551 1.00 97.81 70 TRP A C 1
ATOM 538 O O . TRP A 1 70 ? -10.190 3.566 8.593 1.00 97.81 70 TRP A O 1
ATOM 548 N N . PHE A 1 71 ? -12.221 3.075 9.416 1.00 97.75 71 PHE A N 1
ATOM 549 C CA . PHE A 1 71 ? -12.936 3.232 8.137 1.00 97.75 71 PHE A CA 1
ATOM 550 C C . PHE A 1 71 ? -12.887 4.659 7.588 1.00 97.75 71 PHE A C 1
ATOM 552 O O . PHE A 1 71 ? -13.127 4.882 6.402 1.00 97.75 71 PHE A O 1
ATOM 559 N N . LYS A 1 72 ? -12.621 5.636 8.456 1.00 98.25 72 LYS A N 1
ATOM 560 C CA . LYS A 1 72 ? -12.559 7.060 8.135 1.00 98.25 72 LYS A CA 1
ATOM 561 C C . LYS A 1 72 ? -11.148 7.626 8.206 1.00 98.25 72 LYS A C 1
ATOM 563 O O . LYS A 1 72 ? -10.980 8.776 7.826 1.00 98.25 72 LYS A O 1
ATOM 568 N N . ARG A 1 73 ? -10.134 6.864 8.624 1.00 98.69 73 ARG A N 1
ATOM 569 C CA . ARG A 1 73 ? -8.733 7.310 8.611 1.00 98.69 73 ARG A CA 1
ATOM 570 C C . ARG A 1 73 ? -8.032 6.855 7.336 1.00 98.69 73 ARG A C 1
ATOM 572 O O . ARG A 1 73 ? -8.168 5.708 6.917 1.00 98.69 73 ARG A O 1
ATOM 579 N N . THR A 1 74 ? -7.257 7.741 6.730 1.00 98.75 74 THR A N 1
ATOM 580 C CA . THR A 1 74 ? -6.441 7.456 5.542 1.00 98.75 74 THR A CA 1
ATOM 581 C C . THR A 1 74 ? -5.044 8.031 5.711 1.00 98.75 74 THR A C 1
ATOM 583 O O . THR A 1 74 ? -4.847 8.988 6.460 1.00 98.75 74 THR A O 1
ATOM 586 N N . LEU A 1 75 ? -4.077 7.451 5.006 1.00 98.88 75 LEU A N 1
ATOM 587 C CA . LEU A 1 75 ? -2.676 7.844 5.079 1.00 98.88 75 LEU A CA 1
ATOM 588 C C . LEU A 1 75 ? -2.148 8.200 3.689 1.00 98.88 75 LEU A C 1
ATOM 590 O O . LEU A 1 75 ? -2.045 7.347 2.804 1.00 98.88 75 LEU A O 1
ATOM 594 N N . MET A 1 76 ? -1.772 9.463 3.505 1.00 98.75 76 MET A N 1
ATOM 595 C CA . MET A 1 76 ? -1.123 9.934 2.286 1.00 98.75 76 MET A CA 1
ATOM 596 C C . MET A 1 76 ? 0.387 9.978 2.487 1.00 98.75 76 MET A C 1
ATOM 598 O O . MET A 1 76 ? 0.893 10.739 3.311 1.00 98.75 76 MET A O 1
ATOM 602 N N . VAL A 1 77 ? 1.123 9.204 1.697 1.00 98.75 77 VAL A N 1
ATOM 603 C CA . VAL A 1 77 ? 2.586 9.168 1.771 1.00 98.75 77 VAL A CA 1
ATOM 604 C C . VAL A 1 77 ? 3.158 9.673 0.453 1.00 98.75 77 VAL A C 1
ATOM 606 O O . VAL A 1 77 ? 2.702 9.273 -0.623 1.00 98.75 77 VAL A O 1
ATOM 609 N N . ALA A 1 78 ? 4.123 10.586 0.522 1.00 98.38 78 ALA A N 1
ATOM 610 C CA . ALA A 1 78 ? 4.754 11.138 -0.672 1.00 98.38 78 ALA A CA 1
ATOM 611 C C . ALA A 1 78 ? 6.241 11.412 -0.481 1.00 98.38 78 ALA A C 1
ATOM 613 O O . ALA A 1 78 ? 6.627 11.970 0.542 1.00 98.38 78 ALA A O 1
ATOM 614 N N . GLY A 1 79 ? 7.048 11.106 -1.493 1.00 97.38 79 GLY A N 1
ATOM 615 C CA . GLY A 1 79 ? 8.455 11.490 -1.537 1.00 97.38 79 GLY A CA 1
ATOM 616 C C . GLY A 1 79 ? 8.790 12.261 -2.802 1.00 97.38 79 GLY A C 1
ATOM 617 O O . GLY A 1 79 ? 8.771 11.691 -3.888 1.00 97.38 79 GLY A O 1
ATOM 618 N N . ASN A 1 80 ? 9.127 13.542 -2.661 1.00 96.75 80 ASN A N 1
ATOM 619 C CA . ASN A 1 80 ? 9.781 14.325 -3.705 1.00 96.75 80 ASN A CA 1
ATOM 620 C C . ASN A 1 80 ? 11.267 13.932 -3.751 1.00 96.75 80 ASN A C 1
ATOM 622 O O . ASN A 1 80 ? 12.125 14.635 -3.222 1.00 96.75 80 ASN A O 1
ATOM 626 N N . TYR A 1 81 ? 11.526 12.734 -4.273 1.00 94.06 81 TYR A N 1
ATOM 627 C CA . TYR A 1 81 ? 12.852 12.137 -4.390 1.00 94.06 81 TYR A CA 1
ATOM 628 C C . TYR A 1 81 ? 12.917 11.266 -5.652 1.00 94.06 81 TYR A C 1
ATOM 630 O O . TYR A 1 81 ? 12.003 10.450 -5.832 1.00 94.06 81 TYR A O 1
ATOM 638 N N . PRO A 1 82 ? 13.955 11.384 -6.501 1.00 93.12 82 PRO A N 1
ATOM 639 C CA . PRO A 1 82 ? 15.092 12.321 -6.417 1.00 93.12 82 PRO A CA 1
ATOM 640 C C . PRO A 1 82 ? 14.654 13.798 -6.482 1.00 93.12 82 PRO A C 1
ATOM 642 O O . PRO A 1 82 ? 13.482 14.072 -6.745 1.00 93.12 82 PRO A O 1
ATOM 645 N N . GLU A 1 83 ? 15.532 14.743 -6.139 1.00 88.25 83 GLU A N 1
ATOM 646 C CA . GLU A 1 83 ? 15.185 16.148 -5.853 1.00 88.25 83 GLU A CA 1
ATOM 647 C C . GLU A 1 83 ? 14.434 16.862 -6.997 1.00 88.25 83 GLU A C 1
ATOM 649 O O . GLU A 1 83 ? 13.614 17.749 -6.750 1.00 88.25 83 GLU A O 1
ATOM 654 N N . GLU A 1 84 ? 14.653 16.453 -8.247 1.00 91.38 84 GLU A N 1
ATOM 655 C CA . GLU A 1 84 ? 13.941 16.938 -9.433 1.00 91.38 84 GLU A CA 1
ATOM 656 C C . GLU A 1 84 ? 12.458 16.525 -9.482 1.00 91.38 84 GLU A C 1
ATOM 658 O O . GLU A 1 84 ? 11.647 17.140 -10.185 1.00 91.38 84 GLU A O 1
ATOM 663 N N . MET A 1 85 ? 12.061 15.499 -8.728 1.00 93.56 85 MET A N 1
ATOM 664 C CA . MET A 1 85 ? 10.689 15.019 -8.681 1.00 93.56 85 MET A CA 1
ATOM 665 C C . MET A 1 85 ? 9.841 15.883 -7.739 1.00 93.56 85 MET A C 1
ATOM 667 O O . MET A 1 85 ? 9.763 15.660 -6.536 1.00 93.56 85 MET A O 1
ATOM 671 N N . THR A 1 86 ? 9.115 16.849 -8.301 1.00 95.31 86 THR A N 1
ATOM 672 C CA . THR A 1 86 ? 8.368 17.855 -7.518 1.00 95.31 86 THR A CA 1
ATOM 673 C C . THR A 1 86 ? 6.876 17.562 -7.331 1.00 95.31 86 THR A C 1
ATOM 675 O O . THR A 1 86 ? 6.223 18.171 -6.482 1.00 95.31 86 THR A O 1
ATOM 678 N N . THR A 1 87 ? 6.311 16.634 -8.109 1.00 96.69 87 THR A N 1
ATOM 679 C CA . THR A 1 87 ? 4.857 16.387 -8.176 1.00 96.69 87 THR A CA 1
ATOM 680 C C . THR A 1 87 ? 4.247 15.443 -7.120 1.00 96.69 87 THR A C 1
ATOM 682 O O . THR A 1 87 ? 3.034 15.557 -6.902 1.00 96.69 87 THR A O 1
ATOM 685 N N . PRO A 1 88 ? 4.979 14.521 -6.452 1.00 97.81 88 PRO A N 1
ATOM 686 C CA . PRO A 1 88 ? 4.401 13.615 -5.459 1.00 97.81 88 PRO A CA 1
ATOM 687 C C . PRO A 1 88 ? 3.644 14.321 -4.334 1.00 97.81 88 PRO A C 1
ATOM 689 O O . PRO A 1 88 ? 2.458 14.043 -4.148 1.00 97.81 88 PRO A O 1
ATOM 692 N N . ILE A 1 89 ? 4.279 15.272 -3.639 1.00 98.06 89 ILE A N 1
ATOM 693 C CA . ILE A 1 89 ? 3.645 16.011 -2.538 1.00 98.06 89 ILE A CA 1
ATOM 694 C C . ILE A 1 89 ? 2.396 16.786 -3.004 1.00 98.06 89 ILE A C 1
ATOM 696 O O . ILE A 1 89 ? 1.341 16.588 -2.397 1.00 98.06 89 ILE A O 1
ATOM 700 N N . PRO A 1 90 ? 2.441 17.636 -4.056 1.00 98.19 90 PRO A N 1
ATOM 701 C CA . PRO A 1 90 ? 1.252 18.334 -4.550 1.00 98.19 90 PRO A CA 1
ATOM 702 C C . PRO A 1 90 ? 0.082 17.401 -4.870 1.00 98.19 90 PRO A C 1
ATOM 704 O O . PRO A 1 90 ? -1.047 17.672 -4.464 1.00 98.19 90 PRO A O 1
ATOM 707 N N . VAL A 1 91 ? 0.343 16.262 -5.520 1.00 98.00 91 VAL A N 1
ATOM 708 C CA . VAL A 1 91 ? -0.716 15.289 -5.824 1.00 98.00 91 VAL A CA 1
ATOM 709 C C . VAL A 1 91 ? -1.288 14.669 -4.554 1.00 98.00 91 VAL A C 1
ATOM 711 O O . VAL A 1 91 ? -2.504 14.555 -4.439 1.00 98.00 91 VAL A O 1
ATOM 714 N N . LYS A 1 92 ? -0.464 14.326 -3.560 1.00 98.38 92 LYS A N 1
ATOM 715 C CA . LYS A 1 92 ? -0.979 13.796 -2.286 1.00 98.38 92 LYS A CA 1
ATOM 716 C C . LYS A 1 92 ? -1.733 14.827 -1.461 1.00 98.38 92 LYS A C 1
ATOM 718 O O . LYS A 1 92 ? -2.685 14.455 -0.783 1.00 98.38 92 LYS A O 1
ATOM 723 N N . ARG A 1 93 ? -1.377 16.110 -1.551 1.00 98.50 93 ARG A N 1
ATOM 724 C CA . ARG A 1 93 ? -2.174 17.201 -0.965 1.00 98.50 93 ARG A CA 1
ATOM 725 C C . ARG A 1 93 ? -3.546 17.303 -1.628 1.00 98.50 93 ARG A C 1
ATOM 727 O O . ARG A 1 93 ? -4.544 17.360 -0.921 1.00 98.50 93 ARG A O 1
ATOM 734 N N . TRP A 1 94 ? -3.606 17.208 -2.954 1.00 98.50 94 TRP A N 1
ATOM 735 C CA . TRP A 1 94 ? -4.876 17.192 -3.681 1.00 98.50 94 TRP A CA 1
ATOM 736 C C . TRP A 1 94 ? -5.743 15.972 -3.325 1.00 98.50 94 TRP A C 1
ATOM 738 O O . TRP A 1 94 ? -6.926 16.121 -3.024 1.00 98.50 94 TRP A O 1
ATOM 748 N N . VAL A 1 95 ? -5.166 14.764 -3.277 1.00 98.25 95 VAL A N 1
ATOM 749 C CA . VAL A 1 95 ? -5.895 13.553 -2.848 1.00 98.25 95 VAL A CA 1
ATOM 750 C C . VAL A 1 95 ? -6.373 13.689 -1.397 1.00 98.25 95 VAL A C 1
ATOM 752 O O . VAL A 1 95 ? -7.519 13.357 -1.092 1.00 98.25 95 VAL A O 1
ATOM 755 N N . ARG A 1 96 ? -5.539 14.244 -0.509 1.00 98.50 96 ARG A N 1
ATOM 756 C CA . ARG A 1 96 ? -5.920 14.557 0.874 1.00 98.50 96 ARG A CA 1
ATOM 757 C C . ARG A 1 96 ? -7.140 15.468 0.937 1.00 98.50 96 ARG A C 1
ATOM 759 O O . ARG A 1 96 ? -8.056 15.176 1.696 1.00 98.50 96 ARG A O 1
ATOM 766 N N . GLU A 1 97 ? -7.179 16.541 0.153 1.00 98.69 97 GLU A N 1
ATOM 767 C CA . GLU A 1 97 ? -8.340 17.439 0.100 1.00 98.69 97 GLU A CA 1
ATOM 768 C C . GLU A 1 97 ? -9.609 16.701 -0.337 1.00 98.69 97 GLU A C 1
ATOM 770 O O . GLU A 1 97 ? -10.670 16.914 0.247 1.00 98.69 97 GLU A O 1
ATOM 775 N N . LYS A 1 98 ? -9.515 15.772 -1.299 1.00 98.50 98 LYS A N 1
ATOM 776 C CA . LYS A 1 98 ? -10.663 14.938 -1.692 1.00 98.50 98 LYS A CA 1
ATOM 777 C C . LYS A 1 98 ? -11.166 14.071 -0.542 1.00 98.50 98 LYS A C 1
ATOM 779 O O . LYS A 1 98 ? -12.374 14.025 -0.325 1.00 98.50 98 LYS A O 1
ATOM 784 N N 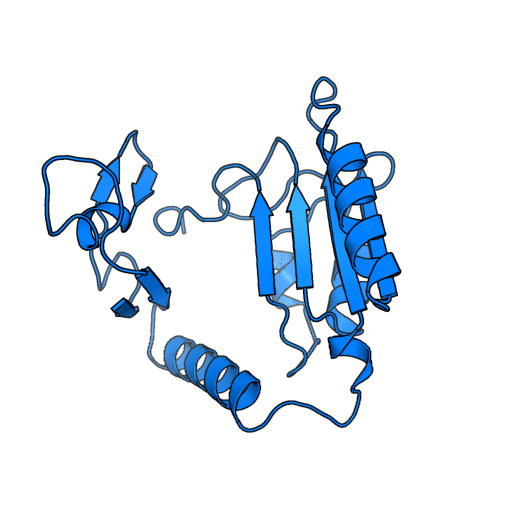. PHE A 1 99 ? -10.278 13.431 0.215 1.00 98.44 99 PHE A N 1
ATOM 785 C CA . PHE A 1 99 ? -10.672 12.644 1.386 1.00 98.44 99 PHE A CA 1
ATOM 786 C C . PHE A 1 99 ? -11.288 13.513 2.490 1.00 98.44 99 PHE A C 1
ATOM 788 O O . PHE A 1 99 ? -12.365 13.186 2.991 1.00 98.44 99 PHE A O 1
ATOM 795 N N . LEU A 1 100 ? -10.669 14.651 2.820 1.00 98.62 100 LEU A N 1
ATOM 796 C CA . LEU A 1 100 ? -11.195 15.586 3.821 1.00 98.62 100 LEU A CA 1
ATOM 797 C C . LEU A 1 100 ? -12.596 16.091 3.455 1.00 98.62 100 LEU A C 1
ATOM 799 O O . LEU A 1 100 ? -13.495 16.066 4.292 1.00 98.62 100 LEU A O 1
ATOM 803 N N . ASN A 1 101 ? -12.812 16.460 2.190 1.00 98.50 101 ASN A N 1
ATOM 804 C CA . ASN A 1 101 ? -14.114 16.920 1.695 1.00 98.50 101 ASN A CA 1
ATOM 805 C C . ASN A 1 101 ? -15.199 15.828 1.728 1.00 98.50 101 ASN A C 1
ATOM 807 O O . ASN A 1 101 ? -16.380 16.143 1.623 1.00 98.50 101 ASN A O 1
ATOM 811 N N . ASN A 1 102 ? -14.814 14.559 1.891 1.00 98.06 102 ASN A N 1
ATOM 812 C CA . ASN A 1 102 ? -15.719 13.418 2.049 1.00 98.06 102 ASN A CA 1
ATOM 813 C C . ASN A 1 102 ? -15.767 12.893 3.501 1.00 98.06 102 ASN A C 1
ATOM 815 O O . ASN A 1 102 ? -16.211 11.769 3.749 1.00 98.06 102 ASN A O 1
ATOM 819 N N . GLY A 1 103 ? -15.312 13.692 4.474 1.00 97.81 103 GLY A N 1
ATOM 820 C CA . GLY A 1 103 ? -15.435 13.390 5.902 1.00 97.81 103 GLY A CA 1
ATOM 821 C C . GLY A 1 103 ? -14.441 12.351 6.428 1.00 97.81 103 GLY A C 1
ATOM 822 O O . GLY A 1 103 ? -14.715 11.700 7.436 1.00 97.81 103 GLY A O 1
ATOM 823 N N . TYR A 1 104 ? -13.308 12.164 5.750 1.00 98.50 104 TYR A N 1
ATOM 824 C CA . TYR A 1 104 ? -12.211 11.332 6.245 1.00 98.50 104 TYR A CA 1
ATOM 825 C C . TYR A 1 104 ? -11.228 12.148 7.092 1.00 98.50 104 TYR A C 1
ATOM 827 O O . TYR A 1 104 ? -11.025 13.338 6.873 1.00 98.50 104 TYR A O 1
ATOM 835 N N . GLN A 1 105 ? -10.570 11.476 8.029 1.00 98.50 105 GLN A N 1
ATOM 836 C CA . GLN A 1 105 ? -9.358 11.928 8.703 1.00 98.50 105 GLN A CA 1
ATOM 837 C C . GLN A 1 105 ? -8.153 11.502 7.858 1.00 98.50 105 GLN A C 1
ATOM 839 O O . GLN A 1 105 ? -8.096 10.369 7.373 1.00 98.50 105 GLN A O 1
ATOM 844 N N . VAL A 1 106 ? -7.206 12.414 7.638 1.00 98.62 106 VAL A N 1
ATOM 845 C CA . VAL A 1 106 ? -6.089 12.172 6.717 1.00 98.62 106 VAL A CA 1
ATOM 846 C C . VAL A 1 106 ? -4.768 12.560 7.358 1.00 98.62 106 VAL A C 1
ATOM 848 O O . VAL A 1 106 ? -4.478 13.754 7.501 1.00 98.62 106 VAL A O 1
ATOM 851 N N . ASP A 1 107 ? -3.959 11.548 7.652 1.00 98.50 107 ASP A N 1
ATOM 852 C CA . ASP A 1 107 ? -2.567 11.715 8.047 1.00 98.50 107 ASP A CA 1
ATOM 853 C C . ASP A 1 107 ? -1.663 11.795 6.819 1.00 98.50 107 ASP A C 1
ATOM 855 O O . ASP A 1 107 ? -1.975 11.288 5.735 1.00 98.50 107 ASP A O 1
ATOM 859 N N . THR A 1 108 ? -0.521 12.459 6.986 1.00 98.69 108 THR A N 1
ATOM 860 C CA . THR A 1 108 ? 0.454 12.653 5.914 1.00 98.69 108 THR A CA 1
ATOM 861 C C . THR A 1 108 ? 1.862 12.350 6.383 1.00 98.69 108 THR A C 1
ATOM 863 O O . THR A 1 108 ? 2.274 12.844 7.430 1.00 98.69 108 THR A O 1
ATOM 866 N N . VAL A 1 109 ? 2.633 11.640 5.562 1.00 98.69 109 VAL A N 1
ATOM 867 C CA . VAL A 1 109 ? 4.075 11.451 5.769 1.00 98.69 109 VAL A CA 1
ATOM 868 C C . VAL A 1 109 ? 4.785 11.853 4.485 1.00 98.69 109 VAL A C 1
ATOM 870 O O . VAL A 1 109 ? 4.696 11.155 3.474 1.00 98.69 109 VAL A O 1
ATOM 873 N N . PHE A 1 110 ? 5.436 13.017 4.506 1.00 98.56 110 PHE A N 1
ATOM 874 C CA . PHE A 1 110 ? 6.032 13.621 3.317 1.00 98.56 110 PHE A CA 1
ATOM 875 C C . PHE A 1 110 ? 7.544 13.779 3.446 1.00 98.56 110 PHE A C 1
ATOM 877 O O . PHE A 1 110 ? 8.042 14.286 4.451 1.00 98.56 110 PHE A O 1
ATOM 884 N N . TYR A 1 111 ? 8.252 13.386 2.390 1.00 97.94 111 TYR A N 1
ATOM 885 C CA . TYR A 1 111 ? 9.649 13.720 2.170 1.00 97.94 111 TYR A CA 1
ATOM 886 C C . TYR A 1 111 ? 9.765 14.795 1.078 1.00 97.94 111 TYR A C 1
ATOM 888 O O . TYR A 1 111 ? 9.260 14.568 -0.026 1.00 97.94 111 TYR A O 1
ATOM 896 N N . PRO A 1 112 ? 10.449 15.922 1.339 1.00 96.25 112 PRO A N 1
ATOM 897 C CA . PRO A 1 112 ? 10.945 16.379 2.643 1.00 96.25 112 PRO A CA 1
ATOM 898 C C . PRO A 1 112 ? 9.804 16.819 3.595 1.00 96.25 112 PRO A C 1
ATOM 900 O O . PRO A 1 112 ? 8.714 17.158 3.124 1.00 96.25 112 PRO A O 1
ATOM 903 N N . PRO A 1 113 ? 10.034 16.852 4.927 1.00 96.38 113 PRO A N 1
ATOM 904 C CA . PRO A 1 113 ? 11.311 16.601 5.609 1.00 96.38 113 PRO A CA 1
ATOM 905 C C . PRO A 1 113 ? 11.493 15.164 6.130 1.00 96.38 113 PRO A C 1
ATOM 907 O O . PRO A 1 113 ? 12.556 14.840 6.651 1.00 96.38 113 PRO A O 1
ATOM 910 N N . VAL A 1 114 ? 10.480 14.299 6.039 1.00 98.12 114 VAL A N 1
ATOM 911 C CA . VAL A 1 114 ? 10.513 12.979 6.683 1.00 98.12 114 VAL A CA 1
ATOM 912 C C . VAL A 1 114 ? 11.274 11.978 5.818 1.00 98.12 114 VAL A C 1
ATOM 914 O O . VAL A 1 114 ? 10.692 11.331 4.955 1.00 98.12 114 VAL A O 1
ATOM 917 N N . SER A 1 115 ? 12.582 11.839 6.035 1.00 96.81 115 SER A N 1
ATOM 918 C CA . SER A 1 115 ? 13.393 10.848 5.308 1.00 96.81 115 SER A CA 1
ATOM 919 C C . SER A 1 115 ? 13.090 9.418 5.743 1.00 96.81 115 SER A C 1
ATOM 921 O O . SER A 1 115 ? 12.924 8.550 4.892 1.00 96.81 115 SER A O 1
ATOM 923 N N . ASN A 1 116 ? 13.001 9.178 7.056 1.00 98.00 116 ASN A N 1
ATOM 924 C CA . ASN A 1 116 ? 12.673 7.871 7.618 1.00 98.00 116 ASN A CA 1
ATOM 925 C C . ASN A 1 116 ? 11.171 7.792 7.914 1.00 98.00 116 ASN A C 1
ATOM 927 O O . ASN A 1 116 ? 10.665 8.499 8.788 1.00 98.00 116 ASN A O 1
ATOM 931 N N . GLY A 1 117 ? 10.467 6.949 7.159 1.00 98.19 117 GLY A N 1
ATOM 932 C CA . GLY A 1 117 ? 9.027 6.758 7.272 1.00 98.19 117 GLY A CA 1
ATOM 933 C C . GLY A 1 117 ? 8.603 5.705 8.296 1.00 98.19 117 GLY A C 1
ATOM 934 O O . GLY A 1 117 ? 7.434 5.720 8.673 1.00 98.19 117 GLY A O 1
ATOM 935 N N . THR A 1 118 ? 9.507 4.841 8.775 1.00 98.38 118 THR A N 1
ATOM 936 C CA . THR A 1 118 ? 9.200 3.676 9.625 1.00 98.38 118 THR A CA 1
ATOM 937 C C . THR A 1 118 ? 8.274 4.040 10.779 1.00 98.38 118 THR A C 1
ATOM 939 O O . THR A 1 118 ? 7.151 3.553 10.841 1.00 98.38 118 THR A O 1
ATOM 942 N N . THR A 1 119 ? 8.687 4.945 11.668 1.00 98.38 119 THR A N 1
ATOM 943 C CA . THR A 1 119 ? 7.880 5.315 12.840 1.00 98.38 119 THR A CA 1
ATOM 944 C C . THR A 1 119 ? 6.533 5.956 12.479 1.00 98.38 119 THR A C 1
ATOM 946 O O . THR A 1 119 ? 5.505 5.448 12.930 1.00 98.38 119 THR A O 1
ATOM 949 N N . PRO A 1 120 ? 6.469 7.056 11.698 1.00 98.56 120 PRO A N 1
ATOM 950 C CA . PRO A 1 120 ? 5.189 7.708 11.426 1.00 98.56 120 PRO A CA 1
ATOM 951 C C . PRO A 1 120 ? 4.225 6.834 10.608 1.00 98.56 120 PRO A C 1
ATOM 953 O O . PRO A 1 120 ? 3.023 6.872 10.865 1.00 98.56 120 PRO A O 1
ATOM 956 N N . ILE A 1 121 ? 4.724 6.014 9.675 1.00 98.75 121 ILE A N 1
ATOM 957 C CA . ILE A 1 121 ? 3.887 5.090 8.896 1.00 98.75 121 ILE A CA 1
ATOM 958 C C . ILE A 1 121 ? 3.387 3.952 9.790 1.00 98.75 121 ILE A C 1
ATOM 960 O O . ILE A 1 121 ? 2.182 3.715 9.831 1.00 98.75 121 ILE A O 1
ATOM 964 N N . THR A 1 122 ? 4.262 3.302 10.565 1.00 98.69 122 THR A N 1
ATOM 965 C CA . THR A 1 122 ? 3.871 2.233 11.500 1.00 98.69 122 THR A CA 1
ATOM 966 C C . THR A 1 122 ? 2.833 2.715 12.507 1.00 98.69 122 THR A C 1
ATOM 968 O O . THR A 1 122 ? 1.849 2.020 12.749 1.00 98.69 122 THR A O 1
ATOM 971 N N . ASN A 1 123 ? 2.990 3.925 13.050 1.00 98.62 123 ASN A N 1
ATOM 972 C CA . ASN A 1 123 ? 2.017 4.499 13.979 1.00 98.62 123 ASN A CA 1
ATOM 973 C C . ASN A 1 123 ? 0.640 4.686 13.326 1.00 98.62 123 ASN A C 1
ATOM 975 O O . ASN A 1 123 ? -0.361 4.251 13.896 1.00 98.62 123 ASN A O 1
ATOM 979 N N . ALA A 1 124 ? 0.584 5.272 12.126 1.00 98.56 124 ALA A N 1
ATOM 980 C CA . ALA A 1 124 ? -0.670 5.463 11.398 1.00 98.56 124 ALA A CA 1
ATOM 981 C C . ALA A 1 124 ? -1.332 4.119 11.040 1.00 98.56 124 ALA A C 1
ATOM 983 O O . ALA A 1 124 ? -2.532 3.930 11.253 1.00 98.56 124 ALA A O 1
ATOM 984 N N . VAL A 1 125 ? -0.550 3.146 10.562 1.00 98.62 125 VAL A N 1
ATOM 985 C CA . VAL A 1 125 ? -1.057 1.809 10.227 1.00 98.62 125 VAL A CA 1
ATOM 986 C C . VAL A 1 125 ? -1.587 1.094 11.471 1.00 98.62 125 VAL A C 1
ATOM 988 O O . VAL A 1 125 ? -2.715 0.603 11.447 1.00 98.62 125 VAL A O 1
ATOM 991 N N . ASN A 1 126 ? -0.842 1.094 12.580 1.00 98.50 126 ASN A N 1
ATOM 992 C CA . ASN A 1 126 ? -1.240 0.432 13.828 1.00 98.50 126 ASN A CA 1
ATOM 993 C C . ASN A 1 126 ? -2.454 1.100 14.488 1.00 98.50 126 ASN A C 1
ATOM 995 O O . ASN A 1 126 ? -3.315 0.409 15.048 1.00 98.50 126 ASN A O 1
ATOM 999 N N . GLN A 1 127 ? -2.591 2.426 14.370 1.00 97.62 127 GLN A N 1
ATOM 1000 C CA . GLN A 1 127 ? -3.814 3.134 14.759 1.00 97.62 127 GLN A CA 1
ATOM 1001 C C . GLN A 1 127 ? -5.020 2.661 13.934 1.00 97.62 127 GLN A C 1
ATOM 1003 O O . GLN A 1 127 ? -6.125 2.538 14.467 1.00 97.62 127 GLN A O 1
ATOM 1008 N N . GLY A 1 128 ? -4.794 2.279 12.680 1.00 98.25 128 GLY A N 1
ATOM 1009 C CA . GLY A 1 128 ? -5.783 1.722 11.769 1.00 98.25 128 GLY A CA 1
ATOM 1010 C C . GLY A 1 128 ? -6.248 2.762 10.764 1.00 98.25 128 GLY A C 1
ATOM 1011 O O . GLY A 1 128 ? -6.893 3.745 11.131 1.00 98.25 128 GLY A O 1
ATOM 1012 N N . VAL A 1 129 ? -5.970 2.488 9.493 1.00 98.50 129 VAL A N 1
ATOM 1013 C CA . VAL A 1 129 ? -6.381 3.282 8.331 1.00 98.50 129 VAL A CA 1
ATOM 1014 C C . VAL A 1 129 ? -7.055 2.370 7.310 1.00 98.50 129 VAL A C 1
ATOM 1016 O O . VAL A 1 129 ? -6.683 1.207 7.180 1.00 98.50 129 VAL A O 1
ATOM 1019 N N . THR A 1 130 ? -8.043 2.884 6.582 1.00 97.94 130 THR A N 1
ATOM 1020 C CA . THR A 1 130 ? -8.736 2.130 5.523 1.00 97.94 130 THR A CA 1
ATOM 1021 C C . THR A 1 130 ? -8.013 2.212 4.181 1.00 97.94 130 THR A C 1
ATOM 1023 O O . THR A 1 130 ? -8.107 1.307 3.354 1.00 97.94 130 THR A O 1
ATOM 1026 N N . PHE A 1 131 ? -7.261 3.293 3.955 1.00 98.56 131 PHE A N 1
ATOM 1027 C CA . PHE A 1 131 ? -6.601 3.538 2.678 1.00 98.56 131 PHE A CA 1
ATOM 1028 C C . PHE A 1 131 ? -5.220 4.156 2.864 1.00 98.56 131 PHE A C 1
ATOM 1030 O O . PHE A 1 131 ? -5.066 5.133 3.602 1.00 98.56 131 PHE A O 1
ATOM 1037 N N . ILE A 1 132 ? -4.234 3.614 2.150 1.00 98.75 132 ILE A N 1
ATOM 1038 C CA . ILE A 1 132 ? -2.880 4.162 2.058 1.00 98.75 132 ILE A CA 1
ATOM 1039 C C . ILE A 1 132 ? -2.581 4.464 0.593 1.00 98.75 132 ILE A C 1
ATOM 1041 O O . ILE A 1 132 ? -2.721 3.609 -0.281 1.00 98.75 132 ILE A O 1
ATOM 1045 N N . ASN A 1 133 ? -2.145 5.688 0.312 1.00 98.44 133 ASN A N 1
ATOM 1046 C CA . ASN A 1 133 ? -1.836 6.127 -1.043 1.00 98.44 133 ASN A CA 1
ATOM 1047 C C . ASN A 1 133 ? -0.406 6.661 -1.078 1.00 98.44 133 ASN A C 1
ATOM 1049 O O . ASN A 1 133 ? -0.163 7.815 -0.729 1.00 98.44 133 ASN A O 1
ATOM 1053 N N . TYR A 1 134 ? 0.532 5.857 -1.573 1.00 98.38 134 TYR A N 1
ATOM 1054 C CA . TYR A 1 134 ? 1.937 6.232 -1.739 1.00 98.38 134 TYR A CA 1
ATOM 1055 C C . TYR A 1 134 ? 2.222 6.783 -3.143 1.00 98.38 134 TYR A C 1
ATOM 1057 O O . TYR A 1 134 ? 1.598 6.371 -4.125 1.00 98.38 134 TYR A O 1
ATOM 1065 N N . ARG A 1 135 ? 3.116 7.770 -3.249 1.00 97.31 135 ARG A N 1
ATOM 1066 C CA . ARG A 1 135 ? 3.733 8.198 -4.514 1.00 97.31 135 ARG A CA 1
ATOM 1067 C C . ARG A 1 135 ? 5.141 8.707 -4.247 1.00 97.31 135 ARG A C 1
ATOM 1069 O O . ARG A 1 135 ? 5.318 9.581 -3.407 1.00 97.31 135 ARG A O 1
ATOM 1076 N N . GLY A 1 136 ? 6.109 8.230 -5.006 1.00 95.25 136 GLY A N 1
ATOM 1077 C CA . GLY A 1 136 ? 7.493 8.687 -4.929 1.00 95.25 136 GLY A CA 1
ATOM 1078 C C . GLY A 1 136 ? 8.229 8.373 -6.222 1.00 95.25 136 GLY A C 1
ATOM 1079 O O . GLY A 1 136 ? 7.605 7.899 -7.173 1.00 95.25 136 GLY A O 1
ATOM 1080 N N . GLY A 1 137 ? 9.528 8.658 -6.265 1.00 89.44 137 GLY A N 1
ATOM 1081 C CA . GLY A 1 137 ? 10.365 8.319 -7.416 1.00 89.44 137 GLY A CA 1
ATOM 1082 C C . GLY A 1 137 ? 11.087 6.995 -7.238 1.00 89.44 137 GLY A C 1
ATOM 1083 O O . GLY A 1 137 ? 10.825 6.052 -7.980 1.00 89.44 137 GLY A O 1
ATOM 1084 N N . ILE A 1 138 ? 11.983 6.915 -6.254 1.00 93.69 138 ILE A N 1
ATOM 1085 C CA . ILE A 1 138 ? 12.816 5.725 -6.039 1.00 93.69 138 ILE A CA 1
ATOM 1086 C C . ILE A 1 138 ? 12.129 4.743 -5.083 1.00 93.69 138 ILE A C 1
ATOM 1088 O O . ILE A 1 138 ? 11.645 5.104 -4.008 1.00 93.69 138 ILE A O 1
ATOM 1092 N N . ALA A 1 139 ? 12.102 3.482 -5.501 1.00 94.88 139 ALA A N 1
ATOM 1093 C CA . ALA A 1 139 ? 11.705 2.329 -4.710 1.00 94.88 139 ALA A CA 1
ATOM 1094 C C . ALA A 1 139 ? 12.384 1.075 -5.271 1.00 94.88 139 ALA A C 1
ATOM 1096 O O . ALA A 1 139 ? 12.915 1.075 -6.386 1.00 94.88 139 ALA A O 1
ATOM 1097 N N . SER A 1 140 ? 12.341 0.007 -4.490 1.00 94.31 140 SER A N 1
ATOM 1098 C CA . SER A 1 140 ? 12.782 -1.330 -4.869 1.00 94.31 140 SER A CA 1
ATOM 1099 C C . SER A 1 140 ? 11.615 -2.312 -4.755 1.00 94.31 140 SER A C 1
ATOM 1101 O O . SER A 1 140 ? 10.528 -1.970 -4.287 1.00 94.31 140 SER A O 1
ATOM 1103 N N . TRP A 1 141 ? 11.863 -3.569 -5.125 1.00 93.38 141 TRP A N 1
ATOM 1104 C CA . TRP A 1 141 ? 10.953 -4.675 -4.818 1.00 93.38 141 TRP A CA 1
ATOM 1105 C C . TRP A 1 141 ? 10.697 -4.826 -3.307 1.00 93.38 141 TRP A C 1
ATOM 1107 O O . TRP A 1 141 ? 9.645 -5.311 -2.907 1.00 93.38 141 TRP A O 1
ATOM 1117 N N . SER A 1 142 ? 11.631 -4.372 -2.460 1.00 95.00 142 SER A N 1
ATOM 1118 C CA . SER A 1 142 ? 11.552 -4.509 -1.005 1.00 95.00 142 SER A CA 1
ATOM 1119 C C . SER A 1 142 ? 10.912 -3.319 -0.284 1.00 95.00 142 SER A C 1
ATOM 1121 O O . SER A 1 142 ? 10.629 -3.442 0.908 1.00 95.00 142 SER A O 1
ATOM 1123 N N . GLY A 1 143 ? 10.670 -2.176 -0.941 1.00 96.00 143 GLY A N 1
ATOM 1124 C CA . GLY A 1 143 ? 10.030 -1.039 -0.276 1.00 96.00 143 GLY A CA 1
ATOM 1125 C C . GLY A 1 143 ? 10.196 0.328 -0.930 1.00 96.00 143 GLY A C 1
ATOM 1126 O O . GLY A 1 143 ? 10.722 0.476 -2.031 1.00 96.00 143 GLY A O 1
ATOM 1127 N N . TRP A 1 144 ? 9.714 1.344 -0.218 1.00 97.44 144 TRP A N 1
ATOM 1128 C CA . TRP A 1 144 ? 9.781 2.755 -0.594 1.00 97.44 144 TRP A CA 1
ATOM 1129 C C . TRP A 1 144 ? 11.084 3.371 -0.091 1.00 97.44 144 TRP A C 1
ATOM 1131 O O . TRP A 1 144 ? 11.429 3.187 1.074 1.00 97.44 144 TRP A O 1
ATOM 1141 N N . ASP A 1 145 ? 11.780 4.150 -0.925 1.00 96.62 145 ASP A N 1
ATOM 1142 C CA . ASP A 1 145 ? 13.042 4.773 -0.504 1.00 96.62 145 ASP A CA 1
ATOM 1143 C C . ASP A 1 145 ? 12.820 6.042 0.336 1.00 96.62 145 ASP A C 1
ATOM 1145 O O . ASP A 1 145 ? 13.469 6.248 1.368 1.00 96.62 145 ASP A O 1
ATOM 1149 N N . ARG A 1 146 ? 11.863 6.890 -0.073 1.00 96.50 146 ARG A N 1
ATOM 1150 C CA . ARG A 1 146 ? 11.509 8.135 0.631 1.00 96.50 146 ARG A CA 1
ATOM 1151 C C . ARG A 1 146 ? 9.996 8.370 0.708 1.00 96.50 146 ARG A C 1
ATOM 1153 O O . ARG A 1 146 ? 9.321 8.347 -0.326 1.00 96.50 146 ARG A O 1
ATOM 1160 N N . PRO A 1 147 ? 9.463 8.710 1.895 1.00 97.94 147 PRO A N 1
ATOM 1161 C CA . PRO A 1 147 ? 9.981 8.325 3.211 1.00 97.94 147 PRO A CA 1
ATOM 1162 C C . PRO A 1 147 ? 10.252 6.815 3.257 1.00 97.94 147 PRO A C 1
ATOM 1164 O O . PRO A 1 147 ? 9.451 6.050 2.721 1.00 97.94 147 PRO A O 1
ATOM 1167 N N . SER A 1 148 ? 11.363 6.394 3.864 1.00 98.19 148 SER A N 1
ATOM 1168 C CA . SER A 1 148 ? 11.783 4.991 3.818 1.00 98.19 148 SER A CA 1
ATOM 1169 C C . SER A 1 148 ? 10.808 4.076 4.559 1.00 98.19 148 SER A C 1
ATOM 1171 O O . SER A 1 148 ? 10.473 4.365 5.712 1.00 98.19 148 SER A O 1
ATOM 1173 N N . PHE A 1 149 ? 10.373 2.992 3.915 1.00 98.25 149 PHE A N 1
ATOM 1174 C CA . PHE A 1 149 ? 9.514 1.962 4.508 1.00 98.25 149 PHE A CA 1
ATOM 1175 C C . PHE A 1 149 ? 9.636 0.655 3.716 1.00 98.25 149 PHE A C 1
ATOM 1177 O O . PHE A 1 149 ? 9.309 0.622 2.527 1.00 98.25 149 PHE A O 1
ATOM 1184 N N . TYR A 1 150 ? 10.099 -0.411 4.362 1.00 97.50 150 TYR A N 1
ATOM 1185 C CA . TYR A 1 150 ? 10.466 -1.674 3.720 1.00 97.50 150 TYR A CA 1
ATOM 1186 C C . TYR A 1 150 ? 9.653 -2.861 4.243 1.00 97.50 150 TYR A C 1
ATOM 1188 O O . TYR A 1 150 ? 8.992 -2.792 5.278 1.00 97.50 150 TYR A O 1
ATOM 1196 N N . ASN A 1 151 ? 9.728 -3.990 3.542 1.00 95.25 151 ASN A N 1
ATOM 1197 C CA . ASN A 1 151 ? 9.142 -5.266 3.959 1.00 95.25 151 ASN A CA 1
ATOM 1198 C C . ASN A 1 151 ? 9.549 -5.684 5.389 1.00 95.25 151 ASN A C 1
ATOM 1200 O O . ASN A 1 151 ? 8.737 -6.254 6.113 1.00 95.25 151 ASN A O 1
ATOM 1204 N N . THR A 1 152 ? 10.753 -5.333 5.846 1.00 96.62 152 THR A N 1
ATOM 1205 C CA . THR A 1 152 ? 11.193 -5.553 7.233 1.00 96.62 152 THR A CA 1
ATOM 1206 C C . THR A 1 152 ? 10.387 -4.747 8.253 1.00 96.62 152 THR A C 1
ATOM 1208 O O . THR A 1 152 ? 10.157 -5.231 9.358 1.00 96.62 152 THR A O 1
ATOM 1211 N N . ASP A 1 153 ? 9.919 -3.548 7.895 1.00 97.94 153 AS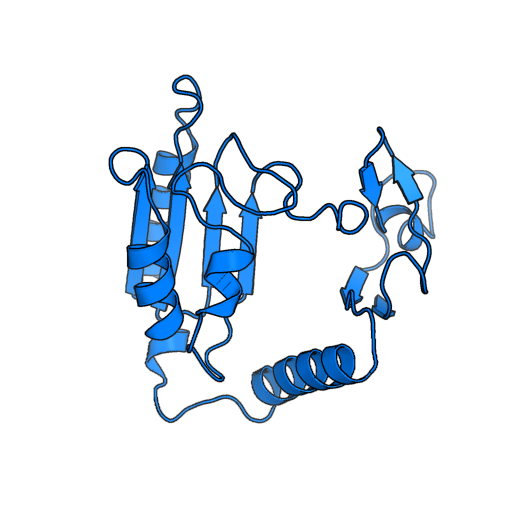P A N 1
ATOM 1212 C CA . ASP A 1 153 ? 9.051 -2.731 8.753 1.00 97.94 153 ASP A CA 1
ATOM 1213 C C . ASP A 1 153 ? 7.623 -3.304 8.808 1.00 97.94 153 ASP A C 1
ATOM 1215 O O . ASP A 1 153 ? 6.961 -3.231 9.845 1.00 97.94 153 ASP A O 1
ATOM 1219 N N . VAL A 1 154 ? 7.160 -3.937 7.719 1.00 96.56 154 VAL A N 1
ATOM 1220 C CA . VAL A 1 154 ? 5.836 -4.589 7.632 1.00 96.56 154 VAL A CA 1
ATOM 1221 C C . VAL A 1 154 ? 5.688 -5.705 8.670 1.00 96.56 154 VAL A C 1
ATOM 1223 O O . VAL A 1 154 ? 4.609 -5.867 9.241 1.00 96.56 154 VAL A O 1
ATOM 1226 N N . ILE A 1 155 ? 6.769 -6.436 8.966 1.00 94.38 155 ILE A N 1
ATOM 1227 C CA . ILE A 1 155 ? 6.786 -7.507 9.978 1.00 94.38 155 ILE A CA 1
ATOM 1228 C C . ILE A 1 155 ? 6.439 -6.963 11.378 1.00 94.38 155 ILE A C 1
ATOM 1230 O O . ILE A 1 155 ? 5.858 -7.679 12.190 1.00 94.38 155 ILE A O 1
ATOM 1234 N N . GLY A 1 156 ? 6.753 -5.693 11.658 1.00 93.56 156 GLY A N 1
ATOM 1235 C CA . GLY A 1 156 ? 6.482 -5.034 12.940 1.00 93.56 156 GLY A CA 1
ATOM 1236 C C . GLY A 1 156 ? 5.076 -4.438 13.086 1.00 93.56 156 GLY A C 1
ATOM 1237 O O . GLY A 1 156 ? 4.775 -3.827 14.116 1.00 93.56 156 GLY A O 1
ATOM 1238 N N . LEU A 1 157 ? 4.209 -4.564 12.077 1.00 98.00 157 LEU A N 1
ATOM 1239 C CA . LEU A 1 157 ? 2.856 -4.012 12.126 1.00 98.00 157 LEU A CA 1
ATOM 1240 C C . LEU A 1 157 ? 1.940 -4.821 13.056 1.00 98.00 157 LEU A C 1
ATOM 1242 O O . LEU A 1 157 ? 1.971 -6.046 13.113 1.00 98.00 157 LEU A O 1
ATOM 1246 N N . SER A 1 158 ? 1.075 -4.109 13.773 1.00 97.94 158 SER A N 1
ATOM 1247 C CA . SER A 1 158 ? 0.146 -4.643 14.779 1.00 97.94 158 SER A CA 1
ATOM 1248 C C . SER A 1 158 ? -1.276 -4.085 14.618 1.00 97.94 158 SER A C 1
ATOM 1250 O O . SER A 1 158 ? -2.053 -4.001 15.566 1.00 97.94 158 SER A O 1
ATOM 1252 N N . ASN A 1 159 ? -1.661 -3.728 13.391 1.00 97.56 159 ASN A N 1
ATOM 1253 C CA . ASN A 1 159 ? -2.982 -3.188 13.050 1.00 97.56 159 ASN A CA 1
ATOM 1254 C C . ASN A 1 159 ? -4.136 -4.210 13.138 1.00 97.56 159 ASN A C 1
ATOM 1256 O O . ASN A 1 159 ? -5.302 -3.831 12.999 1.00 97.56 159 ASN A O 1
ATOM 1260 N N . GLY A 1 160 ? -3.837 -5.489 13.394 1.00 96.56 160 GLY A N 1
ATOM 1261 C CA . GLY A 1 160 ? -4.832 -6.550 13.554 1.00 96.56 160 GLY A CA 1
ATOM 1262 C C . GLY A 1 160 ? -5.746 -6.668 12.332 1.00 96.56 160 GLY A C 1
ATOM 1263 O O . GLY A 1 160 ? -5.275 -6.790 11.204 1.00 96.56 160 GLY A O 1
ATOM 1264 N N . TRP A 1 161 ? -7.060 -6.595 12.553 1.00 97.31 161 TRP A N 1
ATOM 1265 C CA . TRP A 1 161 ? -8.084 -6.686 11.502 1.00 97.31 161 TRP A CA 1
ATOM 1266 C C . TRP A 1 161 ? -8.444 -5.340 10.843 1.00 97.31 161 TRP A C 1
ATOM 1268 O O . TRP A 1 161 ? -9.384 -5.275 10.052 1.00 97.31 161 TRP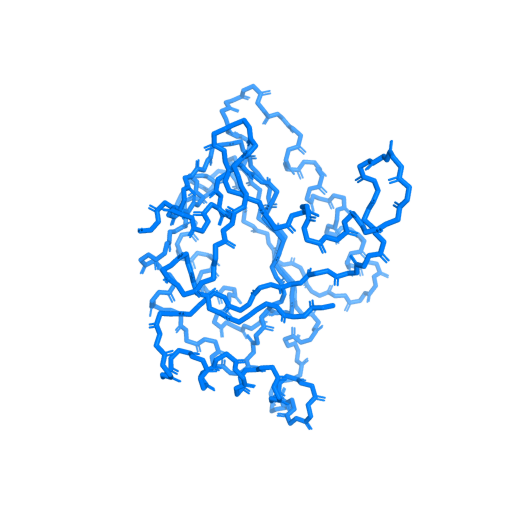 A O 1
ATOM 1278 N N . LYS A 1 162 ? -7.701 -4.262 11.131 1.00 98.00 162 LYS A N 1
ATOM 1279 C CA . LYS A 1 162 ? -7.861 -2.945 10.487 1.00 98.00 162 LYS A CA 1
ATOM 1280 C C . LYS A 1 162 ? -6.989 -2.903 9.230 1.00 98.00 162 LYS A C 1
ATOM 1282 O O . LYS A 1 162 ? -5.856 -2.424 9.272 1.00 98.00 162 LYS A O 1
ATOM 1287 N N . LEU A 1 163 ? -7.468 -3.518 8.150 1.00 97.50 163 LEU A N 1
ATOM 1288 C CA . LEU A 1 163 ? -6.672 -3.835 6.958 1.00 97.50 163 LEU A CA 1
ATOM 1289 C C . LEU A 1 163 ? -6.830 -2.749 5.877 1.00 97.50 163 LEU A C 1
ATOM 1291 O O . LEU A 1 163 ? -7.917 -2.622 5.319 1.00 97.50 163 LEU A O 1
ATOM 1295 N N . PRO A 1 164 ? -5.788 -1.965 5.556 1.00 97.69 164 PRO A N 1
ATOM 1296 C CA . PRO A 1 164 ? -5.894 -0.948 4.518 1.00 97.69 164 PRO A CA 1
ATOM 1297 C C . PRO A 1 164 ? -5.866 -1.538 3.108 1.00 97.69 164 PRO A C 1
ATOM 1299 O O . PRO A 1 164 ? -5.129 -2.485 2.833 1.00 97.69 164 PRO A O 1
ATOM 1302 N N . VAL A 1 165 ? -6.559 -0.877 2.182 1.00 97.75 165 VAL A N 1
ATOM 1303 C CA . VAL A 1 165 ? -6.251 -0.974 0.750 1.00 97.75 165 VAL A CA 1
ATOM 1304 C C . VAL A 1 165 ? -5.100 -0.017 0.437 1.00 97.75 165 VAL A C 1
ATOM 1306 O O . VAL A 1 165 ? -5.113 1.146 0.849 1.00 97.75 165 VAL A O 1
ATOM 1309 N N . ILE A 1 166 ? -4.090 -0.501 -0.286 1.00 98.00 166 ILE A N 1
ATOM 1310 C CA . ILE A 1 166 ? -2.859 0.246 -0.559 1.00 98.00 166 ILE A CA 1
ATOM 1311 C C . ILE A 1 166 ? -2.716 0.468 -2.060 1.00 98.00 166 ILE A C 1
ATOM 1313 O O . ILE A 1 166 ? -2.870 -0.446 -2.861 1.00 98.00 166 ILE A O 1
ATOM 1317 N N . THR A 1 167 ? -2.368 1.692 -2.437 1.00 97.56 167 THR A N 1
ATOM 1318 C CA . THR A 1 167 ? -1.946 2.037 -3.798 1.00 97.56 167 THR A CA 1
ATOM 1319 C C . THR A 1 167 ? -0.531 2.593 -3.745 1.00 97.56 167 THR A C 1
ATOM 1321 O O . THR A 1 167 ? -0.262 3.571 -3.042 1.00 97.56 167 THR A O 1
ATOM 1324 N N . SER A 1 168 ? 0.384 1.955 -4.471 1.00 96.44 168 SER A N 1
ATOM 1325 C CA . SER A 1 168 ? 1.804 2.307 -4.494 1.00 96.44 168 SER A CA 1
ATOM 1326 C C . SER A 1 168 ? 2.188 2.769 -5.894 1.00 96.44 168 SER A C 1
ATOM 1328 O O . SER A 1 168 ? 2.368 1.963 -6.798 1.00 96.44 168 SER A O 1
ATOM 1330 N N . ILE A 1 169 ? 2.243 4.088 -6.092 1.00 96.50 169 ILE A N 1
ATOM 1331 C CA . ILE A 1 169 ? 2.553 4.691 -7.394 1.00 96.50 169 ILE A CA 1
ATOM 1332 C C . ILE A 1 169 ? 4.055 4.969 -7.444 1.00 96.50 169 ILE A C 1
ATOM 1334 O O . ILE A 1 169 ? 4.493 6.085 -7.150 1.00 96.50 169 ILE A O 1
ATOM 1338 N N . VAL A 1 170 ? 4.831 3.924 -7.725 1.00 94.69 170 VAL A N 1
ATOM 1339 C CA . VAL A 1 170 ? 6.298 3.943 -7.785 1.00 94.69 170 VAL A CA 1
ATOM 1340 C C . VAL A 1 170 ? 6.808 2.710 -8.541 1.00 94.69 170 VAL A C 1
ATOM 1342 O O . VAL A 1 170 ? 6.034 1.816 -8.879 1.00 94.69 170 VAL A O 1
ATOM 1345 N N . CYS A 1 171 ? 8.104 2.661 -8.827 1.00 92.25 171 CYS A N 1
ATOM 1346 C CA . CYS A 1 171 ? 8.749 1.538 -9.495 1.00 92.25 171 CYS A CA 1
ATOM 1347 C C . CYS A 1 171 ? 8.823 0.281 -8.606 1.00 92.25 171 CYS A C 1
ATOM 1349 O O . CYS A 1 171 ? 9.051 0.373 -7.405 1.00 92.25 171 CYS A O 1
ATOM 1351 N N . LEU A 1 172 ? 8.725 -0.893 -9.236 1.00 93.56 172 LEU A N 1
ATOM 1352 C CA . LEU A 1 172 ? 9.150 -2.211 -8.731 1.00 93.56 172 LEU A CA 1
ATOM 1353 C C . LEU A 1 172 ? 8.477 -2.779 -7.470 1.00 93.56 172 LEU A C 1
ATOM 1355 O O . LEU A 1 172 ? 8.643 -3.969 -7.226 1.00 93.56 172 LEU A O 1
ATOM 1359 N N . THR A 1 173 ? 7.677 -2.028 -6.714 1.00 94.25 173 THR A N 1
ATOM 1360 C CA . THR A 1 173 ? 7.016 -2.536 -5.491 1.00 94.25 173 THR A CA 1
ATOM 1361 C C . THR A 1 173 ? 5.998 -3.652 -5.748 1.00 94.25 173 THR A C 1
ATOM 1363 O O . THR A 1 173 ? 5.602 -4.343 -4.817 1.00 94.25 173 THR A O 1
ATOM 1366 N N . GLY A 1 174 ? 5.578 -3.834 -7.003 1.00 93.50 174 GLY A N 1
ATOM 1367 C CA . GLY A 1 174 ? 4.759 -4.959 -7.461 1.00 93.50 174 GLY A CA 1
ATOM 1368 C C . GLY A 1 174 ? 5.532 -6.026 -8.243 1.00 93.50 174 GLY A C 1
ATOM 1369 O O . GLY A 1 174 ? 4.901 -6.841 -8.906 1.00 93.50 174 GLY A O 1
ATOM 1370 N N . ASN A 1 175 ? 6.871 -6.011 -8.244 1.00 93.94 175 ASN A N 1
ATOM 1371 C CA . ASN A 1 175 ? 7.677 -7.027 -8.926 1.00 93.94 175 ASN A CA 1
ATOM 1372 C C . ASN A 1 175 ? 7.708 -8.330 -8.110 1.00 93.94 175 ASN A C 1
ATOM 1374 O O . ASN A 1 175 ? 8.668 -8.608 -7.396 1.00 93.94 175 ASN A O 1
ATOM 1378 N N . PHE A 1 176 ? 6.662 -9.133 -8.268 1.00 92.06 176 PHE A N 1
ATOM 1379 C CA . PHE A 1 176 ? 6.467 -10.425 -7.603 1.00 92.06 176 PHE A CA 1
ATOM 1380 C C . PHE A 1 176 ? 7.391 -11.552 -8.118 1.00 92.06 176 PHE A C 1
ATOM 1382 O O . PHE A 1 176 ? 7.251 -12.696 -7.724 1.00 92.06 176 PHE A O 1
ATOM 1389 N N . ASN A 1 177 ? 8.350 -11.269 -9.013 1.00 90.50 177 ASN A N 1
ATOM 1390 C CA . ASN A 1 177 ? 9.392 -12.246 -9.361 1.00 90.50 177 ASN A CA 1
ATOM 1391 C C . ASN A 1 177 ? 10.720 -11.985 -8.627 1.00 90.50 177 ASN A C 1
ATOM 1393 O O . ASN A 1 177 ? 11.598 -12.851 -8.657 1.00 90.50 177 ASN A O 1
ATOM 1397 N N . ALA A 1 178 ? 10.886 -10.802 -8.024 1.00 85.12 178 ALA A N 1
ATOM 1398 C CA . ALA A 1 178 ? 12.150 -10.326 -7.455 1.00 85.12 178 ALA A CA 1
ATOM 1399 C C . ALA A 1 178 ? 12.388 -10.722 -5.987 1.00 85.12 178 ALA A C 1
ATOM 1401 O O . ALA A 1 178 ? 13.440 -10.379 -5.447 1.00 85.12 178 ALA A O 1
ATOM 1402 N N . GLU A 1 179 ? 11.428 -11.412 -5.371 1.00 69.25 179 GLU A N 1
ATOM 1403 C CA . GLU A 1 179 ? 11.551 -12.016 -4.038 1.00 69.25 179 GLU A CA 1
ATOM 1404 C C . GLU A 1 179 ? 12.438 -13.268 -3.998 1.00 69.25 179 GLU A C 1
ATOM 1406 O O . GLU A 1 179 ? 12.477 -14.034 -5.002 1.00 69.25 179 GLU A O 1
#

Secondary structure (DSSP, 8-state):
-EEES-TTTS--EEETTEEE-GGGS--SSSSS--SS--EEE--SSHHHHHHHHHHHHHHHHS---SS-GGGGEEEEEEE--STT--SHHHHHHHHHHHHHHTT-EEEEEEETT--B-HHHHHHHHHH--SEEEEE-S-EETTEETTTBEEHHHHTT---TT---EEEEESSSTT-TT--

Radius of gyration: 17.56 Å; chains: 1; bounding box: 34×41×49 Å